Protein AF-A0A7S2Q944-F1 (afdb_monomer_lite)

Structure (mmCIF, N/CA/C/O backbone):
data_AF-A0A7S2Q944-F1
#
_entry.id   AF-A0A7S2Q944-F1
#
loop_
_atom_site.group_PDB
_atom_site.id
_atom_site.type_symbol
_atom_site.label_atom_id
_atom_site.label_alt_id
_atom_site.label_comp_id
_atom_site.label_asym_id
_atom_site.label_entity_id
_atom_site.label_seq_id
_atom_site.pdbx_PDB_ins_code
_atom_site.Cartn_x
_atom_site.Cartn_y
_atom_site.Cartn_z
_atom_site.occupancy
_atom_site.B_iso_or_equiv
_atom_site.auth_seq_id
_atom_site.auth_comp_id
_atom_site.auth_asym_id
_atom_site.auth_atom_id
_atom_site.pdbx_PDB_model_num
ATOM 1 N N . GLY A 1 1 ? -18.297 -31.791 55.801 1.00 47.44 1 GLY A N 1
ATOM 2 C CA . GLY A 1 1 ? -18.808 -32.419 54.566 1.00 47.44 1 GLY A CA 1
ATOM 3 C C . GLY A 1 1 ? -18.337 -31.566 53.413 1.00 47.44 1 GLY A C 1
ATOM 4 O O . GLY A 1 1 ? -18.405 -30.359 53.545 1.00 47.44 1 GLY A O 1
ATOM 5 N N . GLY A 1 2 ? -17.713 -32.076 52.358 1.00 53.69 2 GLY A N 1
ATOM 6 C CA . GLY A 1 2 ? -17.943 -33.364 51.706 1.00 53.69 2 GLY A CA 1
ATOM 7 C C . GLY A 1 2 ? -18.823 -33.113 50.479 1.00 53.69 2 GLY A C 1
ATOM 8 O O . GLY A 1 2 ? -19.993 -32.802 50.651 1.00 53.69 2 GLY A O 1
ATOM 9 N N . GLY A 1 3 ? -18.238 -33.205 49.284 1.00 43.84 3 GLY A N 1
ATOM 10 C CA . GLY A 1 3 ? -18.896 -33.012 47.983 1.00 43.84 3 GLY A CA 1
ATOM 11 C C . GLY A 1 3 ? -17.844 -32.647 46.929 1.00 43.84 3 GLY A C 1
ATOM 12 O O . GLY A 1 3 ? -17.519 -31.480 46.771 1.00 43.84 3 GLY A O 1
ATOM 13 N N . ALA A 1 4 ? -17.032 -33.611 46.479 1.00 51.66 4 ALA A N 1
ATOM 14 C CA . ALA A 1 4 ? -17.257 -34.350 45.224 1.00 51.66 4 ALA A CA 1
ATOM 15 C C . ALA A 1 4 ? -17.276 -33.373 44.029 1.00 51.66 4 ALA A C 1
ATOM 17 O O . ALA A 1 4 ? -18.269 -32.704 43.797 1.00 51.66 4 ALA A O 1
ATOM 18 N N . ARG A 1 5 ? -16.138 -33.058 43.394 1.00 60.78 5 ARG A N 1
ATOM 19 C CA . ARG A 1 5 ? -15.448 -33.879 42.375 1.00 60.78 5 ARG A CA 1
ATOM 20 C C . ARG A 1 5 ? -16.433 -34.478 41.371 1.00 60.78 5 ARG A C 1
ATOM 22 O O . ARG A 1 5 ? -16.774 -35.647 41.488 1.00 60.78 5 ARG A O 1
ATOM 29 N N . GLU A 1 6 ? -16.818 -33.691 40.375 1.00 57.88 6 GLU A N 1
ATOM 30 C CA . GLU A 1 6 ? -17.396 -34.216 39.140 1.00 57.88 6 GLU A CA 1
ATOM 31 C C . GLU A 1 6 ? -16.400 -33.940 38.012 1.00 57.88 6 GLU A C 1
ATOM 33 O O . GLU A 1 6 ? -16.283 -32.836 37.483 1.00 57.88 6 GLU A O 1
ATOM 38 N N . ALA A 1 7 ? -15.564 -34.946 37.766 1.00 55.59 7 ALA A N 1
ATOM 39 C CA . ALA A 1 7 ? -14.650 -34.999 36.642 1.00 55.59 7 ALA A CA 1
ATOM 40 C C . ALA A 1 7 ? -15.443 -35.515 35.442 1.00 55.59 7 ALA A C 1
ATOM 42 O O . ALA A 1 7 ? -15.808 -36.689 35.404 1.00 55.59 7 ALA A O 1
ATOM 43 N N . VAL A 1 8 ? -15.720 -34.641 34.476 1.00 63.41 8 VAL A N 1
ATOM 44 C CA . VAL A 1 8 ? -16.284 -35.055 33.191 1.00 63.41 8 VAL A CA 1
ATOM 45 C C . VAL A 1 8 ? -15.112 -35.322 32.255 1.00 63.41 8 VAL A C 1
ATOM 47 O O . VAL A 1 8 ? -14.516 -34.405 31.693 1.00 63.41 8 VAL A O 1
ATOM 50 N N . ALA A 1 9 ? -14.746 -36.597 32.159 1.00 55.69 9 ALA A N 1
ATOM 51 C CA . ALA A 1 9 ? -13.906 -37.110 31.094 1.00 55.69 9 ALA A CA 1
ATOM 52 C C . ALA A 1 9 ? -14.649 -36.927 29.762 1.00 55.69 9 ALA A C 1
ATOM 54 O O . ALA A 1 9 ? -15.758 -37.435 29.595 1.00 55.69 9 ALA A O 1
ATOM 55 N N . ARG A 1 10 ? -14.050 -36.186 28.828 1.00 59.12 10 ARG A N 1
ATOM 56 C CA . ARG A 1 10 ? -14.411 -36.247 27.410 1.00 59.12 10 ARG A CA 1
ATOM 57 C C . ARG A 1 10 ? -13.293 -36.975 26.681 1.00 59.12 10 ARG A C 1
ATOM 59 O O . ARG A 1 10 ? -12.278 -36.389 26.320 1.00 59.12 10 ARG A O 1
ATOM 66 N N . ASP A 1 11 ? -13.516 -38.276 26.596 1.00 58.72 11 ASP A N 1
ATOM 67 C CA . ASP A 1 11 ? -12.972 -39.195 25.608 1.00 58.72 11 ASP A CA 1
ATOM 68 C C . ASP A 1 11 ? -13.475 -38.805 24.209 1.00 58.72 11 ASP A C 1
ATOM 70 O O . ASP A 1 11 ? -14.624 -38.374 24.069 1.00 58.72 11 ASP A O 1
ATOM 74 N N . GLY A 1 12 ? -12.632 -39.013 23.200 1.00 56.12 12 GLY A N 1
ATOM 75 C CA . GLY A 1 12 ? -13.006 -38.980 21.787 1.00 56.12 12 GLY A CA 1
ATOM 76 C C . GLY A 1 12 ? -12.801 -37.629 21.108 1.00 56.12 12 GLY A C 1
ATOM 77 O O . GLY A 1 12 ? -13.608 -36.719 21.261 1.00 56.12 12 GLY A O 1
ATOM 78 N N . GLU A 1 13 ? -11.723 -37.501 20.335 1.00 54.78 13 GLU A N 1
ATOM 79 C CA . GLU A 1 13 ? -11.813 -37.694 18.880 1.00 54.78 13 GLU A CA 1
ATOM 80 C C . GLU A 1 13 ? -10.387 -37.668 18.306 1.00 54.78 13 GLU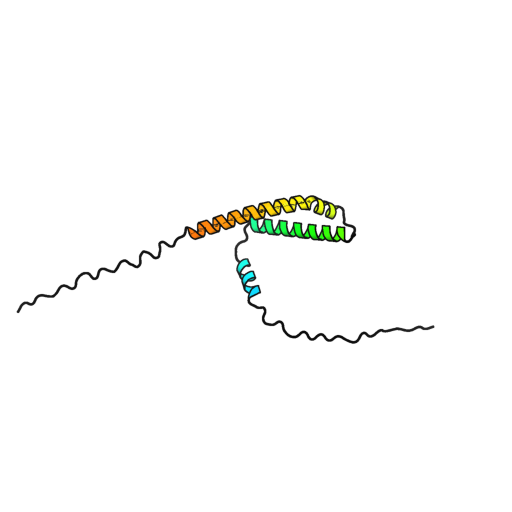 A C 1
ATOM 82 O O . GLU A 1 13 ? -9.769 -36.618 18.123 1.00 54.78 13 GLU A O 1
ATOM 87 N N . GLU A 1 14 ? -9.833 -38.862 18.100 1.00 54.31 14 GLU A N 1
ATOM 88 C CA . GLU A 1 14 ? -8.664 -39.086 17.256 1.00 54.31 14 GLU A CA 1
ATOM 89 C C . GLU A 1 14 ? -9.071 -38.722 15.823 1.00 54.31 14 GLU A C 1
ATOM 91 O O . GLU A 1 14 ? -9.819 -39.454 15.181 1.00 54.31 14 GLU A O 1
ATOM 96 N N . ASN A 1 15 ? -8.636 -37.557 15.343 1.00 57.19 15 ASN A N 1
ATOM 97 C CA . ASN A 1 15 ? -8.744 -37.192 13.934 1.00 57.19 15 ASN A CA 1
ATOM 98 C C . ASN A 1 15 ? -7.363 -37.384 13.301 1.00 57.19 15 ASN A C 1
ATOM 100 O O . ASN A 1 15 ? -6.501 -36.503 13.338 1.00 57.19 15 ASN A O 1
ATOM 104 N N . GLU A 1 16 ? -7.150 -38.592 12.790 1.00 60.19 16 GLU A N 1
ATOM 105 C CA . GLU A 1 16 ? -6.085 -38.926 11.854 1.00 60.19 16 GLU A CA 1
ATOM 106 C C . GLU A 1 16 ? -6.452 -38.323 10.487 1.00 60.19 16 GLU A C 1
ATOM 108 O O . GLU A 1 16 ? -7.159 -38.942 9.698 1.00 60.19 16 GLU A O 1
ATOM 113 N N . ASP A 1 17 ? -6.007 -37.093 10.208 1.00 54.41 17 ASP A N 1
ATOM 114 C CA . ASP A 1 17 ? -6.010 -36.551 8.841 1.00 54.41 17 ASP A CA 1
ATOM 115 C C . ASP A 1 17 ? -4.630 -36.784 8.219 1.00 54.41 17 ASP A C 1
ATOM 117 O O . ASP A 1 17 ? -3.687 -35.994 8.343 1.00 54.41 17 ASP A O 1
ATOM 121 N N . GLU A 1 18 ? -4.511 -37.958 7.605 1.00 58.56 18 GLU A N 1
ATOM 122 C CA . GLU A 1 18 ? -3.466 -38.296 6.654 1.00 58.56 18 GLU A CA 1
ATOM 123 C C . GLU A 1 18 ? -3.558 -37.390 5.413 1.00 58.56 18 GLU A C 1
ATOM 125 O O . GLU A 1 18 ? -4.614 -37.236 4.807 1.00 58.56 18 GLU A O 1
ATOM 130 N N . GLY A 1 19 ? -2.407 -36.893 4.948 1.00 56.16 19 GLY A N 1
ATOM 131 C CA . GLY A 1 19 ? -2.221 -36.620 3.519 1.00 56.16 19 GLY A CA 1
ATOM 132 C C . GLY A 1 19 ? -2.128 -35.157 3.092 1.00 56.16 19 GLY A C 1
ATOM 133 O O . GLY A 1 19 ? -2.950 -34.684 2.321 1.00 56.16 19 GLY A O 1
ATOM 134 N N . HIS A 1 20 ? -1.044 -34.465 3.457 1.00 48.56 20 HIS A N 1
ATOM 135 C CA . HIS A 1 20 ? -0.625 -33.240 2.759 1.00 48.56 20 HIS A CA 1
ATOM 136 C C . HIS A 1 20 ? 0.901 -33.189 2.576 1.00 48.56 20 HIS A C 1
ATOM 138 O O . HIS A 1 20 ? 1.588 -32.337 3.136 1.00 48.56 20 HIS A O 1
ATOM 144 N N . GLN A 1 21 ? 1.457 -34.104 1.777 1.00 51.78 21 GLN A N 1
ATOM 145 C CA . GLN A 1 21 ? 2.860 -34.044 1.337 1.00 51.78 21 GLN A CA 1
ATOM 146 C C . GLN A 1 21 ? 2.982 -34.003 -0.193 1.00 51.78 21 GLN A C 1
ATOM 148 O O . GLN A 1 21 ? 3.786 -34.726 -0.750 1.00 51.78 21 GLN A O 1
ATOM 153 N N . ASP A 1 22 ? 2.210 -33.153 -0.881 1.00 49.44 22 ASP A N 1
ATOM 154 C CA . ASP A 1 22 ? 2.396 -32.916 -2.330 1.00 49.44 22 ASP A CA 1
ATOM 155 C C . ASP A 1 22 ? 1.992 -31.493 -2.788 1.00 49.44 22 ASP A C 1
ATOM 157 O O . ASP A 1 22 ? 1.540 -31.263 -3.907 1.00 49.44 22 ASP A O 1
ATOM 161 N N . ALA A 1 23 ? 2.183 -30.474 -1.939 1.00 51.22 23 ALA A N 1
ATOM 162 C CA . ALA A 1 23 ? 1.883 -29.068 -2.267 1.00 51.22 23 ALA A CA 1
ATOM 163 C C . ALA A 1 23 ? 3.144 -28.206 -2.514 1.00 51.22 23 ALA A C 1
ATOM 165 O O . ALA A 1 23 ? 3.221 -27.059 -2.072 1.00 51.22 23 ALA A O 1
ATOM 166 N N . ALA A 1 24 ? 4.166 -28.741 -3.193 1.00 55.69 24 ALA A N 1
ATOM 167 C CA . ALA A 1 24 ? 5.494 -28.113 -3.271 1.00 55.69 24 ALA A CA 1
ATOM 168 C C . ALA A 1 24 ? 5.940 -27.432 -4.595 1.00 55.69 24 ALA A C 1
ATOM 170 O O . ALA A 1 24 ? 7.145 -27.234 -4.741 1.00 55.69 24 ALA A O 1
ATOM 171 N N . PRO A 1 25 ? 5.079 -26.965 -5.531 1.00 55.25 25 PRO A N 1
ATOM 172 C CA . PRO A 1 25 ? 5.550 -26.014 -6.551 1.00 55.25 25 PRO A CA 1
ATOM 173 C C . PRO A 1 25 ? 5.144 -24.549 -6.297 1.00 55.25 25 PRO A C 1
ATOM 175 O O . PRO A 1 25 ? 5.808 -23.642 -6.798 1.00 55.25 25 PRO A O 1
ATOM 178 N N . ALA A 1 26 ? 4.114 -24.265 -5.487 1.00 53.38 26 ALA A N 1
ATOM 179 C CA . ALA A 1 26 ? 3.635 -22.887 -5.304 1.00 53.38 26 ALA A CA 1
ATOM 180 C C . ALA A 1 26 ? 4.591 -22.018 -4.460 1.00 53.38 26 ALA A C 1
ATOM 182 O O . ALA A 1 26 ? 4.816 -20.850 -4.775 1.00 53.38 26 ALA A O 1
ATOM 183 N N . ALA A 1 27 ? 5.215 -22.581 -3.420 1.00 53.97 27 ALA A N 1
ATOM 184 C CA . ALA A 1 27 ? 6.106 -21.832 -2.528 1.00 53.97 27 ALA A CA 1
ATOM 185 C C . ALA A 1 27 ? 7.404 -21.352 -3.217 1.00 53.97 27 ALA A C 1
ATOM 187 O O . ALA A 1 27 ? 7.945 -20.300 -2.862 1.00 53.97 27 ALA A O 1
ATOM 188 N N . ALA A 1 28 ? 7.883 -22.074 -4.238 1.00 54.41 28 ALA A N 1
ATOM 189 C CA . ALA A 1 28 ? 9.114 -21.744 -4.959 1.00 54.41 28 ALA A CA 1
ATOM 190 C C . ALA A 1 28 ? 8.981 -20.470 -5.819 1.00 54.41 28 ALA A C 1
ATOM 192 O O . ALA A 1 28 ? 9.912 -19.661 -5.878 1.00 54.41 28 ALA A O 1
ATOM 193 N N . LEU A 1 29 ? 7.805 -20.229 -6.411 1.00 52.16 29 LEU A N 1
ATOM 194 C CA . LEU A 1 29 ? 7.517 -19.016 -7.191 1.00 52.16 29 LEU A CA 1
ATOM 195 C C . LEU A 1 29 ? 7.506 -17.748 -6.319 1.00 52.16 29 LEU A C 1
ATOM 197 O O . LEU A 1 29 ? 8.006 -16.701 -6.737 1.00 52.16 29 LEU A O 1
ATOM 201 N N . PHE A 1 30 ? 7.028 -17.841 -5.074 1.00 52.25 30 PHE A N 1
ATOM 202 C CA . PHE A 1 30 ? 7.087 -16.721 -4.126 1.00 52.25 30 PHE A CA 1
ATOM 203 C C . PHE A 1 30 ? 8.498 -16.479 -3.574 1.00 52.25 30 PHE A C 1
ATOM 205 O O . PHE A 1 30 ? 8.852 -15.333 -3.291 1.00 52.25 30 PHE A O 1
ATOM 212 N N . ALA A 1 31 ? 9.322 -17.523 -3.439 1.00 53.81 31 ALA A N 1
ATOM 213 C CA . ALA A 1 31 ? 10.708 -17.388 -2.992 1.00 53.81 31 ALA A CA 1
ATOM 214 C C . ALA A 1 31 ? 11.599 -16.704 -4.046 1.00 53.81 31 ALA A C 1
ATOM 216 O O 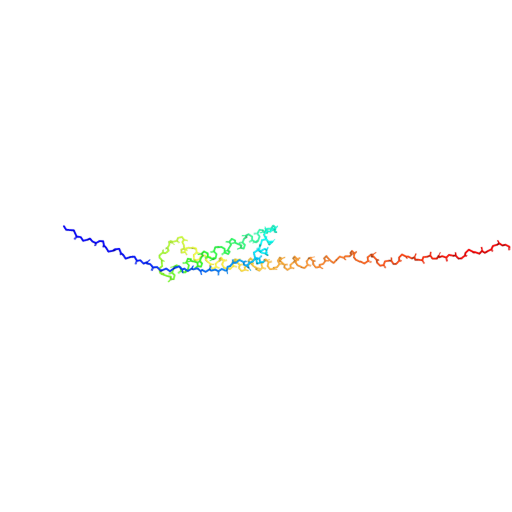. ALA A 1 31 ? 12.433 -15.866 -3.693 1.00 53.81 31 ALA A O 1
ATOM 217 N N . ALA A 1 32 ? 11.386 -16.985 -5.337 1.00 53.19 32 ALA A N 1
ATOM 218 C CA . ALA A 1 32 ? 12.152 -16.377 -6.427 1.00 53.19 32 ALA A CA 1
ATOM 219 C C . ALA A 1 32 ? 11.904 -14.861 -6.571 1.00 53.19 32 ALA A C 1
ATOM 221 O O . ALA A 1 32 ? 12.824 -14.110 -6.898 1.00 53.19 32 ALA A O 1
ATOM 222 N N . LYS A 1 33 ? 10.697 -14.376 -6.243 1.00 55.12 33 LYS A N 1
ATOM 223 C CA . LYS A 1 33 ? 10.350 -12.945 -6.333 1.00 55.12 33 LYS A CA 1
ATOM 224 C C . LYS A 1 33 ? 10.966 -12.081 -5.219 1.00 55.12 33 LYS A C 1
ATOM 226 O O . LYS A 1 33 ? 10.986 -10.861 -5.334 1.00 55.12 33 LYS A O 1
ATOM 231 N N . ARG A 1 34 ? 11.534 -12.688 -4.164 1.00 56.56 34 ARG A N 1
ATOM 232 C CA . ARG A 1 34 ? 12.159 -11.972 -3.029 1.00 56.56 34 ARG A CA 1
ATOM 233 C C . ARG A 1 34 ? 13.598 -11.500 -3.270 1.00 56.56 34 ARG A C 1
ATOM 235 O O . ARG A 1 34 ? 14.168 -10.874 -2.384 1.00 56.56 34 ARG A O 1
ATOM 242 N N . ARG A 1 35 ? 14.205 -11.812 -4.420 1.00 59.78 35 ARG A N 1
ATOM 243 C CA . ARG A 1 35 ? 15.608 -11.452 -4.714 1.00 59.78 35 ARG A CA 1
ATOM 244 C C . ARG A 1 35 ? 15.785 -10.148 -5.486 1.00 59.78 35 ARG A C 1
ATOM 246 O O . ARG A 1 35 ? 16.920 -9.721 -5.668 1.00 59.78 35 ARG A O 1
ATOM 253 N N . GLN A 1 36 ? 14.700 -9.517 -5.926 1.00 67.38 36 GLN A N 1
ATOM 254 C CA . GLN A 1 36 ? 14.794 -8.208 -6.560 1.00 67.38 36 GLN A CA 1
ATOM 255 C C . GLN A 1 36 ? 14.932 -7.126 -5.478 1.00 67.38 36 GLN A C 1
ATOM 257 O O . GLN A 1 36 ? 14.219 -7.190 -4.469 1.00 67.38 36 GLN A O 1
ATOM 262 N N . PRO A 1 37 ? 15.840 -6.149 -5.643 1.00 70.06 37 PRO A N 1
ATOM 263 C CA . PRO A 1 37 ? 15.924 -5.013 -4.738 1.00 70.06 37 PRO A CA 1
ATOM 264 C C . PRO A 1 37 ? 14.590 -4.262 -4.781 1.00 70.06 37 PRO A C 1
ATOM 266 O O . PRO A 1 37 ? 14.247 -3.654 -5.791 1.00 70.06 37 PRO A O 1
ATOM 269 N N . GLN A 1 38 ? 13.815 -4.347 -3.695 1.00 79.75 38 GLN A N 1
ATOM 270 C CA . GLN A 1 38 ? 12.567 -3.595 -3.572 1.00 79.75 38 GLN A CA 1
ATOM 271 C C . GLN A 1 38 ? 12.870 -2.108 -3.690 1.00 79.75 38 GLN A C 1
ATOM 273 O O . GLN A 1 38 ? 13.713 -1.593 -2.945 1.00 79.75 38 GLN A O 1
ATOM 278 N N . THR A 1 39 ? 12.168 -1.445 -4.606 1.00 86.44 39 THR A N 1
ATOM 279 C CA . THR A 1 39 ? 12.236 0.005 -4.755 1.00 86.44 39 THR A CA 1
ATOM 280 C C . THR A 1 39 ? 11.669 0.674 -3.504 1.00 86.44 39 THR A C 1
ATOM 282 O O . THR A 1 39 ? 10.917 0.068 -2.732 1.00 86.44 39 THR A O 1
ATOM 285 N N . ASP A 1 40 ? 12.019 1.938 -3.275 1.00 90.69 40 ASP A N 1
ATOM 286 C CA . ASP A 1 40 ? 11.453 2.682 -2.147 1.00 90.69 40 ASP A CA 1
ATOM 287 C C . ASP A 1 40 ? 9.927 2.827 -2.262 1.00 90.69 40 ASP A C 1
ATOM 289 O O . ASP A 1 40 ? 9.233 2.784 -1.243 1.00 90.69 40 ASP A O 1
ATOM 293 N N . LEU A 1 41 ? 9.405 2.869 -3.495 1.00 90.81 41 LEU A N 1
ATOM 294 C CA . LEU A 1 41 ? 7.973 2.854 -3.780 1.00 90.81 41 LEU A CA 1
ATOM 295 C C . LEU A 1 41 ? 7.315 1.551 -3.301 1.00 90.81 41 LEU A C 1
ATOM 297 O O . LEU A 1 41 ? 6.320 1.602 -2.579 1.00 90.81 41 LEU A O 1
ATOM 301 N N . ASP A 1 42 ? 7.908 0.389 -3.603 1.00 90.19 42 ASP A N 1
ATOM 302 C CA . ASP A 1 42 ? 7.384 -0.918 -3.168 1.00 90.19 42 ASP A CA 1
ATOM 303 C C . ASP A 1 42 ? 7.300 -1.010 -1.638 1.00 90.19 42 ASP A C 1
ATOM 305 O O . ASP A 1 42 ? 6.332 -1.520 -1.063 1.00 90.19 42 ASP A O 1
ATOM 309 N N . ARG A 1 43 ? 8.323 -0.490 -0.948 1.00 93.31 43 ARG A N 1
ATOM 310 C CA . ARG A 1 43 ? 8.359 -0.450 0.520 1.00 93.31 43 ARG A CA 1
ATOM 311 C C . ARG A 1 43 ? 7.277 0.464 1.076 1.00 93.31 43 ARG A C 1
ATOM 313 O O . ARG A 1 43 ? 6.721 0.174 2.140 1.00 93.31 43 ARG A O 1
ATOM 320 N N . GLU A 1 44 ? 6.998 1.573 0.398 1.00 94.69 44 GLU A N 1
ATOM 321 C CA . GLU A 1 44 ? 5.947 2.496 0.799 1.00 94.69 44 GLU A CA 1
ATOM 322 C C . GLU A 1 44 ? 4.553 1.898 0.595 1.00 94.69 44 GLU A C 1
ATOM 324 O O . GLU A 1 44 ? 3.766 1.939 1.544 1.00 94.69 44 GLU A O 1
ATOM 329 N N . VAL A 1 45 ? 4.292 1.244 -0.543 1.00 94.38 45 VAL A N 1
ATOM 330 C CA . VAL A 1 45 ? 3.058 0.471 -0.789 1.00 94.38 45 VAL A CA 1
ATOM 331 C C . VAL A 1 45 ? 2.835 -0.525 0.347 1.00 94.38 45 VAL A C 1
ATOM 333 O O . VAL A 1 45 ? 1.836 -0.437 1.059 1.00 94.38 45 VAL A O 1
ATOM 336 N N . LEU A 1 46 ? 3.820 -1.385 0.629 1.00 93.56 46 LEU A N 1
ATOM 337 C CA . LEU A 1 46 ? 3.746 -2.383 1.706 1.00 93.56 46 LEU A CA 1
ATOM 338 C C . LEU A 1 46 ? 3.467 -1.763 3.082 1.00 93.56 46 LEU A C 1
ATOM 340 O O . LEU A 1 46 ? 2.770 -2.349 3.917 1.00 93.56 46 LEU A O 1
ATOM 344 N N . ARG A 1 47 ? 4.036 -0.586 3.361 1.00 95.88 47 ARG A N 1
ATOM 345 C CA . ARG A 1 47 ? 3.823 0.122 4.627 1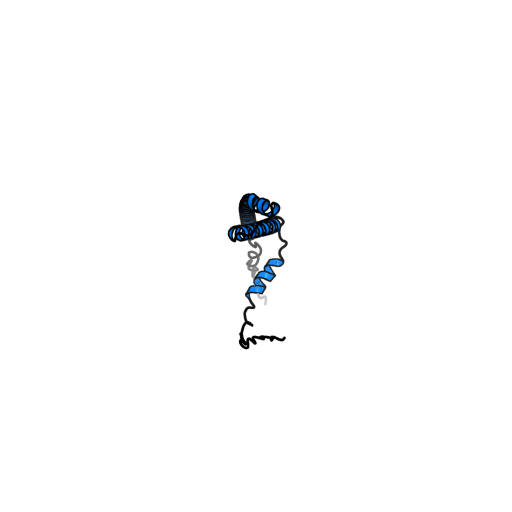.00 95.88 47 ARG A CA 1
ATOM 346 C C . ARG A 1 47 ? 2.400 0.664 4.724 1.00 95.88 47 ARG A C 1
ATOM 348 O O . ARG A 1 47 ? 1.801 0.561 5.795 1.00 95.88 47 ARG A O 1
ATOM 355 N N . VAL A 1 48 ? 1.876 1.252 3.651 1.00 95.81 48 VAL A N 1
ATOM 356 C C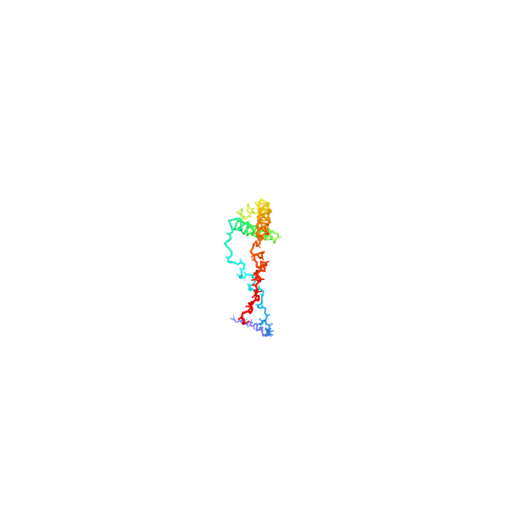A . VAL A 1 48 ? 0.514 1.801 3.615 1.00 95.81 48 VAL A CA 1
ATOM 357 C C . VAL A 1 48 ? -0.520 0.674 3.653 1.00 95.81 48 VAL A C 1
ATOM 359 O O . VAL A 1 48 ? -1.433 0.743 4.469 1.00 95.81 48 VAL A O 1
ATOM 362 N N . GLU A 1 49 ? -0.326 -0.416 2.907 1.00 95.88 49 GLU A N 1
ATOM 363 C CA . GLU A 1 49 ? -1.197 -1.601 2.946 1.00 95.88 49 GLU A CA 1
ATOM 364 C C . GLU A 1 49 ? -1.324 -2.190 4.352 1.00 95.88 49 GLU A C 1
ATOM 366 O O . GLU A 1 49 ? -2.424 -2.507 4.808 1.00 95.88 49 GLU A O 1
ATOM 371 N N . LYS A 1 50 ? -0.205 -2.305 5.081 1.00 97.12 50 LYS A N 1
ATOM 372 C CA . LYS A 1 50 ? -0.227 -2.775 6.474 1.00 97.12 50 LYS A CA 1
ATOM 373 C C . LYS A 1 50 ? -1.089 -1.881 7.361 1.00 97.12 50 LYS A C 1
ATOM 375 O O . LYS A 1 50 ? -1.841 -2.401 8.182 1.00 97.12 50 LYS A O 1
ATOM 380 N N . LYS A 1 51 ? -1.003 -0.560 7.184 1.00 95.94 51 LYS A N 1
ATOM 381 C CA . LYS A 1 51 ? -1.818 0.397 7.941 1.00 95.94 51 LYS A CA 1
ATOM 382 C C . LYS A 1 51 ? -3.298 0.304 7.571 1.00 95.94 51 LYS A C 1
ATOM 384 O O . LYS A 1 51 ? -4.127 0.342 8.471 1.00 95.94 51 LYS A O 1
ATOM 389 N N . VAL A 1 52 ? -3.629 0.136 6.289 1.00 96.69 52 VAL A N 1
ATOM 390 C CA . VAL A 1 52 ? -5.018 -0.058 5.837 1.00 96.69 52 VAL A CA 1
ATOM 391 C C . VAL A 1 52 ? -5.619 -1.308 6.480 1.00 96.69 52 VAL A C 1
ATOM 393 O O . VAL A 1 52 ? -6.669 -1.218 7.107 1.00 96.69 52 VAL A O 1
ATOM 396 N N . ARG A 1 53 ? -4.906 -2.442 6.457 1.00 96.25 53 ARG A N 1
ATOM 397 C CA . ARG A 1 53 ? -5.363 -3.680 7.115 1.00 96.25 53 ARG A CA 1
ATOM 398 C C . ARG A 1 53 ? -5.522 -3.529 8.627 1.00 96.25 53 ARG A C 1
ATOM 400 O O . ARG A 1 53 ? -6.413 -4.129 9.219 1.00 96.25 53 ARG A O 1
ATOM 407 N N . GLU A 1 54 ? -4.643 -2.770 9.279 1.00 96.75 54 GLU A N 1
ATOM 408 C CA . GLU A 1 54 ? -4.788 -2.460 10.705 1.00 96.75 54 GLU A CA 1
ATOM 409 C C . GLU A 1 54 ? -6.071 -1.660 10.963 1.00 96.75 54 GLU A C 1
ATOM 411 O O . GLU A 1 54 ? -6.829 -1.999 11.869 1.00 96.75 54 GLU A O 1
ATOM 416 N N . VAL A 1 55 ? -6.352 -0.648 10.137 1.00 97.06 55 VAL A N 1
ATOM 417 C CA . VAL A 1 55 ? -7.586 0.142 10.226 1.00 97.06 55 VAL A CA 1
ATOM 418 C C . VAL A 1 55 ? -8.824 -0.718 9.978 1.00 97.06 55 VAL A C 1
ATOM 420 O O . VAL A 1 55 ? -9.783 -0.596 10.731 1.00 97.06 55 VAL A O 1
ATOM 423 N N . GLU A 1 56 ? -8.814 -1.611 8.989 1.00 97.12 56 GLU A N 1
ATOM 424 C CA . GLU A 1 56 ? -9.925 -2.540 8.733 1.00 97.12 56 GLU A CA 1
ATOM 425 C C . GLU A 1 56 ? -10.205 -3.438 9.940 1.00 97.12 56 GLU A C 1
ATOM 427 O O . GLU A 1 56 ? -11.356 -3.587 10.347 1.00 97.12 56 GLU A O 1
ATOM 432 N N . LYS A 1 57 ? -9.158 -3.965 10.585 1.00 97.44 57 LYS A N 1
ATOM 433 C CA . LYS A 1 57 ? -9.304 -4.744 11.824 1.00 97.44 57 LYS A CA 1
ATOM 434 C C . LYS A 1 57 ? -9.893 -3.916 12.963 1.00 97.44 57 LYS A C 1
ATOM 436 O O . LYS A 1 57 ? -10.716 -4.424 13.717 1.00 97.44 57 LYS A O 1
ATOM 441 N N . LEU A 1 58 ? -9.484 -2.653 13.104 1.00 97.44 58 LEU A N 1
ATOM 442 C CA . LEU A 1 58 ? -10.061 -1.753 14.106 1.00 97.44 58 LEU A CA 1
ATOM 443 C C . LEU A 1 58 ? -11.534 -1.440 13.795 1.00 97.44 58 LEU A C 1
ATOM 445 O O . LEU A 1 58 ? -12.353 -1.483 14.706 1.00 97.44 58 LEU A O 1
ATOM 449 N N . LYS A 1 59 ? -11.889 -1.202 12.524 1.00 96.44 59 LYS A N 1
ATOM 450 C CA . LYS A 1 59 ? -13.284 -1.017 12.086 1.00 96.44 59 LYS A CA 1
ATOM 451 C C . LYS A 1 59 ? -14.136 -2.253 12.393 1.00 96.44 59 LYS A C 1
ATOM 453 O O . LYS A 1 59 ? -15.251 -2.099 12.877 1.00 96.44 59 LYS A O 1
ATOM 458 N N . GLN A 1 60 ? -13.601 -3.457 12.176 1.00 97.81 60 GLN A N 1
ATOM 459 C CA . GLN A 1 60 ? -14.299 -4.698 12.518 1.00 97.81 60 GLN A CA 1
ATOM 460 C C . GLN A 1 60 ? -14.552 -4.803 14.026 1.00 97.81 60 GLN A C 1
ATOM 462 O O . GLN A 1 60 ? -15.692 -4.975 14.432 1.00 97.81 60 GLN A O 1
ATOM 467 N N . ARG A 1 61 ? -13.529 -4.586 14.863 1.00 97.38 61 ARG A N 1
ATOM 468 C CA . ARG A 1 61 ? -13.682 -4.598 16.332 1.00 97.38 61 ARG A CA 1
ATOM 469 C C . ARG A 1 61 ? -14.704 -3.570 16.823 1.00 97.38 61 ARG A C 1
ATOM 471 O O . ARG A 1 61 ? -15.493 -3.859 17.715 1.00 97.38 61 ARG A O 1
ATOM 478 N N . GLN A 1 62 ? -14.721 -2.383 16.213 1.00 96.56 62 GLN A N 1
ATOM 479 C CA . GLN A 1 62 ? -15.732 -1.363 16.497 1.00 96.56 62 GLN A CA 1
ATOM 480 C C . GLN A 1 62 ? -17.146 -1.851 16.147 1.00 96.56 62 GLN A C 1
ATOM 482 O O . GLN A 1 62 ? -18.078 -1.616 16.913 1.00 96.56 62 GLN A O 1
ATOM 487 N N . ALA A 1 63 ? -17.307 -2.524 15.003 1.00 97.06 63 ALA A N 1
ATOM 488 C CA . ALA A 1 63 ? -18.580 -3.099 14.572 1.00 97.06 63 ALA A CA 1
ATOM 489 C C . ALA A 1 63 ? -19.036 -4.258 15.475 1.00 97.06 63 ALA A C 1
ATOM 491 O O . ALA A 1 63 ? -20.231 -4.397 15.724 1.00 97.06 63 ALA A O 1
ATOM 492 N N . ASP A 1 64 ? -18.092 -5.022 16.028 1.00 97.88 64 ASP A N 1
ATOM 493 C CA . ASP A 1 64 ? -18.346 -6.091 17.001 1.00 97.88 64 ASP A CA 1
ATOM 494 C C . ASP A 1 64 ? -18.736 -5.547 18.396 1.00 97.88 64 ASP A C 1
ATOM 496 O O . ASP A 1 64 ? -19.031 -6.314 19.312 1.00 97.88 64 ASP A O 1
ATOM 500 N N . GLY A 1 65 ? -18.760 -4.219 18.569 1.00 97.44 65 GLY A N 1
ATOM 501 C CA . GLY A 1 65 ? -19.131 -3.550 19.816 1.00 97.44 65 GLY A CA 1
ATOM 502 C C . GLY A 1 65 ? -17.992 -3.440 20.830 1.00 97.44 65 GLY A C 1
ATOM 503 O O . GLY A 1 65 ? -18.236 -3.119 21.995 1.00 97.44 65 GLY A O 1
ATOM 504 N N . GLU A 1 66 ? -16.749 -3.693 20.420 1.00 97.25 66 GLU A N 1
ATOM 505 C CA . GLU A 1 66 ? -15.592 -3.550 21.295 1.00 97.25 66 GLU A CA 1
ATOM 506 C C . GLU A 1 66 ? -15.237 -2.071 21.513 1.00 97.25 66 GLU A C 1
ATOM 508 O O . GLU A 1 66 ? -15.229 -1.256 20.586 1.00 97.25 66 GLU A O 1
ATOM 513 N N . SER A 1 67 ? -14.909 -1.711 22.757 1.00 96.94 67 SER A N 1
ATOM 514 C CA . SER A 1 67 ? -14.490 -0.350 23.087 1.00 96.94 67 SER A CA 1
ATOM 515 C C . SER A 1 67 ? -13.064 -0.102 22.599 1.00 96.94 67 SER A C 1
ATOM 517 O O . SER A 1 67 ? -12.115 -0.722 23.078 1.00 96.94 67 SER A O 1
ATOM 519 N N . LEU A 1 68 ? -12.908 0.842 21.673 1.00 97.31 68 LEU A N 1
ATOM 520 C CA . LEU A 1 68 ? -11.606 1.261 21.162 1.00 97.31 68 LEU A CA 1
ATOM 521 C C . LEU A 1 68 ? -11.060 2.463 21.933 1.00 97.31 68 LEU A C 1
ATOM 523 O O . LEU A 1 68 ? -11.799 3.333 22.390 1.00 97.31 68 LEU A O 1
ATOM 527 N N . GLU A 1 69 ? -9.738 2.532 22.034 1.00 97.69 69 GLU A N 1
ATOM 528 C CA . GLU A 1 69 ? -9.044 3.688 22.595 1.00 97.69 69 GLU A CA 1
ATOM 529 C C . GLU A 1 69 ? -9.071 4.889 21.627 1.00 97.69 69 GLU A C 1
ATOM 531 O O . GLU A 1 69 ? -9.136 4.740 20.403 1.00 97.69 69 GLU A O 1
ATOM 536 N N . ASN A 1 70 ? -8.929 6.111 22.154 1.00 97.25 70 ASN A N 1
ATOM 537 C CA . ASN A 1 70 ? -8.929 7.338 21.339 1.00 97.25 70 ASN A CA 1
ATOM 538 C C . ASN A 1 70 ? -7.848 7.344 20.239 1.00 97.25 70 ASN A C 1
ATOM 540 O O . ASN A 1 70 ? -8.066 7.870 19.148 1.00 97.25 70 ASN A O 1
ATOM 544 N N . ASN A 1 71 ? -6.685 6.740 20.500 1.00 96.19 71 ASN A N 1
ATOM 545 C CA . ASN A 1 71 ? -5.605 6.591 19.516 1.00 96.19 71 ASN A CA 1
ATOM 546 C C . ASN A 1 71 ? -6.014 5.694 18.324 1.00 96.19 71 ASN A C 1
ATOM 548 O O . ASN A 1 71 ? -5.576 5.937 17.201 1.00 96.19 71 ASN A O 1
ATOM 552 N N . GLN A 1 72 ? -6.856 4.683 18.544 1.00 97.06 72 GLN A N 1
ATOM 553 C CA . GLN A 1 72 ? -7.362 3.751 17.539 1.00 97.06 72 GLN A CA 1
ATOM 554 C C . GLN A 1 72 ? -8.483 4.401 16.730 1.00 97.06 72 GLN A C 1
ATOM 556 O O . GLN A 1 72 ? -8.468 4.318 15.504 1.00 97.06 72 GLN A O 1
ATOM 561 N N . LEU A 1 73 ? -9.383 5.138 17.386 1.00 95.81 73 LEU A N 1
ATOM 562 C CA . LEU A 1 73 ? -10.400 5.946 16.704 1.00 95.81 73 LEU A CA 1
ATOM 563 C C . LEU A 1 73 ? -9.757 6.991 15.779 1.00 95.81 73 LEU A C 1
ATOM 565 O O . LEU A 1 73 ? -10.163 7.139 14.627 1.00 95.81 73 LEU A O 1
ATOM 569 N N . ALA A 1 74 ? -8.682 7.646 16.229 1.00 96.06 74 ALA A N 1
ATOM 570 C CA . ALA A 1 74 ? -7.916 8.568 15.393 1.00 96.06 74 ALA A CA 1
ATOM 571 C C . ALA A 1 74 ? -7.251 7.878 14.183 1.00 96.06 74 ALA A C 1
ATOM 573 O O . ALA A 1 74 ? -7.105 8.500 13.130 1.00 96.06 74 ALA A O 1
ATOM 574 N N . LYS A 1 75 ? -6.856 6.599 14.298 1.00 95.12 75 LYS A N 1
ATOM 575 C CA . LYS A 1 75 ? -6.364 5.806 13.155 1.00 95.12 75 LYS A CA 1
ATOM 576 C C . LYS A 1 75 ? -7.483 5.491 12.166 1.00 95.12 75 LYS A C 1
ATOM 578 O O . LYS A 1 75 ? -7.253 5.610 10.968 1.00 95.12 75 LYS A O 1
ATOM 583 N N . ILE A 1 76 ? -8.673 5.130 12.654 1.00 95.62 76 ILE A N 1
ATOM 584 C CA . ILE A 1 76 ? -9.848 4.878 11.808 1.00 95.62 76 ILE A CA 1
ATOM 585 C C . ILE A 1 76 ? -10.213 6.134 11.012 1.00 95.62 76 ILE A C 1
ATOM 587 O O . ILE A 1 76 ? -10.414 6.035 9.805 1.00 95.62 76 ILE A O 1
ATOM 591 N N . ALA A 1 77 ? -10.217 7.306 11.657 1.00 95.38 77 ALA A N 1
ATOM 592 C CA . ALA A 1 77 ? -10.507 8.584 11.003 1.00 95.38 77 ALA A CA 1
ATOM 593 C C . ALA A 1 77 ? -9.520 8.916 9.867 1.00 95.38 77 ALA A C 1
ATOM 595 O O . ALA A 1 77 ? -9.912 9.453 8.840 1.00 95.38 77 ALA A O 1
ATOM 596 N N . LYS A 1 78 ? -8.244 8.543 10.021 1.00 94.62 78 LYS A N 1
ATOM 597 C CA . LYS A 1 78 ? -7.209 8.695 8.979 1.00 94.62 78 LYS A CA 1
ATOM 598 C C . LYS A 1 78 ? -7.210 7.565 7.943 1.00 94.62 78 LYS A C 1
ATOM 600 O O . LYS A 1 78 ? -6.376 7.556 7.040 1.00 94.62 78 LYS A O 1
ATOM 605 N N . GLY A 1 79 ? -8.103 6.586 8.079 1.00 92.19 79 GLY A N 1
ATOM 606 C CA . GLY A 1 79 ? -8.185 5.430 7.191 1.00 92.19 79 GLY A CA 1
ATOM 607 C C . GLY A 1 79 ? -8.446 5.811 5.737 1.00 92.19 79 GLY A C 1
ATOM 608 O O . GLY A 1 79 ? -7.838 5.232 4.840 1.00 92.19 79 GLY A O 1
ATOM 609 N N . ASP A 1 80 ? -9.289 6.818 5.510 1.00 90.50 80 ASP A N 1
ATOM 610 C CA . ASP A 1 80 ? -9.672 7.239 4.159 1.00 90.50 80 ASP A CA 1
ATOM 611 C C . ASP A 1 80 ? -8.497 7.913 3.428 1.00 90.50 80 ASP A C 1
ATOM 613 O O . ASP A 1 80 ? -8.246 7.633 2.255 1.00 90.50 80 ASP A O 1
ATOM 617 N N . GLU A 1 81 ? -7.691 8.703 4.148 1.00 94.69 81 GLU A N 1
ATOM 618 C CA . GLU A 1 81 ? -6.438 9.274 3.633 1.00 94.69 81 GLU A CA 1
ATOM 619 C C . GLU A 1 81 ? -5.434 8.176 3.244 1.00 94.69 81 GLU A C 1
ATOM 621 O O . GLU A 1 81 ? -4.766 8.265 2.211 1.00 94.69 81 GLU A O 1
ATOM 626 N N . LEU A 1 82 ? -5.332 7.114 4.054 1.00 94.69 82 LEU A N 1
ATOM 627 C CA . LEU A 1 82 ? -4.466 5.968 3.759 1.00 94.69 82 LEU A CA 1
ATOM 628 C C . LEU A 1 82 ? -4.938 5.199 2.519 1.00 94.69 82 LEU A C 1
ATOM 630 O O . LEU A 1 82 ? -4.097 4.768 1.733 1.00 94.69 82 LEU A O 1
ATOM 634 N N . GLY A 1 83 ? -6.252 5.051 2.332 1.00 93.06 83 GLY A N 1
ATOM 635 C CA . GLY A 1 83 ? -6.836 4.430 1.142 1.00 93.06 83 GLY A CA 1
ATOM 636 C C . GLY A 1 83 ? -6.546 5.227 -0.131 1.00 93.06 83 GLY A C 1
ATOM 637 O O . GLY A 1 83 ? -6.081 4.656 -1.118 1.00 93.06 83 GLY A O 1
ATOM 638 N N . ALA A 1 84 ? -6.727 6.551 -0.090 1.00 95.56 84 ALA A N 1
ATOM 639 C CA . ALA A 1 84 ? -6.396 7.435 -1.209 1.00 95.56 84 ALA A CA 1
ATOM 640 C C . ALA A 1 84 ? -4.902 7.367 -1.565 1.00 95.56 84 ALA A C 1
ATOM 642 O O . ALA A 1 84 ? -4.544 7.185 -2.730 1.00 95.56 84 ALA A O 1
ATOM 643 N N . LYS A 1 85 ? -4.027 7.419 -0.552 1.00 94.81 85 LYS A N 1
ATOM 644 C CA . LYS A 1 85 ? -2.579 7.289 -0.745 1.00 94.81 85 LYS A CA 1
ATOM 645 C C . LYS A 1 85 ? -2.192 5.931 -1.334 1.00 94.81 85 LYS A C 1
ATOM 647 O O . LYS A 1 85 ? -1.300 5.857 -2.172 1.00 94.81 85 LYS A O 1
ATOM 652 N N . LEU A 1 86 ? -2.847 4.852 -0.907 1.00 95.12 86 LEU A N 1
ATOM 653 C CA . LEU A 1 86 ? -2.591 3.520 -1.448 1.00 95.12 86 LEU A CA 1
ATOM 654 C C . LEU A 1 86 ? -2.941 3.447 -2.940 1.00 95.12 86 LEU A C 1
ATOM 656 O O . LEU A 1 86 ? -2.138 2.950 -3.725 1.00 95.12 86 LEU A O 1
ATOM 660 N N . ALA A 1 87 ? -4.101 3.979 -3.333 1.00 95.38 87 ALA A N 1
ATOM 661 C CA . ALA A 1 87 ? -4.521 4.021 -4.732 1.00 95.38 87 ALA A CA 1
ATOM 662 C C . ALA A 1 87 ? -3.540 4.820 -5.610 1.00 95.38 87 ALA A C 1
ATOM 664 O O . ALA A 1 87 ? -3.188 4.381 -6.705 1.00 95.38 87 ALA A O 1
ATOM 665 N N . GLU A 1 88 ? -3.046 5.955 -5.108 1.00 96.56 88 GLU A N 1
ATOM 666 C CA . GLU A 1 88 ? -2.028 6.752 -5.795 1.00 96.56 88 GLU A CA 1
ATOM 667 C C . GLU A 1 88 ? -0.724 5.965 -5.994 1.00 96.56 88 GLU A C 1
ATOM 669 O O . GLU A 1 88 ? -0.203 5.909 -7.109 1.00 96.56 88 GLU A O 1
ATOM 674 N N . LEU A 1 89 ? -0.220 5.307 -4.945 1.00 95.25 89 LEU A N 1
ATOM 675 C CA . LEU A 1 89 ? 1.014 4.521 -5.023 1.00 95.25 89 LEU A CA 1
ATOM 676 C C . LEU A 1 89 ? 0.892 3.349 -6.008 1.00 95.25 89 LEU A C 1
ATOM 678 O O . LEU A 1 89 ? 1.817 3.117 -6.781 1.00 95.25 89 LEU A O 1
ATOM 682 N N . HIS A 1 90 ? -0.252 2.655 -6.041 1.00 94.44 90 HIS A N 1
ATOM 683 C CA . HIS A 1 90 ? -0.526 1.601 -7.032 1.00 94.44 90 HIS A CA 1
ATOM 684 C C . HIS A 1 90 ? -0.552 2.147 -8.464 1.00 94.44 90 HIS A C 1
ATOM 686 O O . HIS A 1 90 ? -0.007 1.524 -9.379 1.00 94.44 90 HIS A O 1
ATOM 692 N N . SER A 1 91 ? -1.123 3.340 -8.672 1.00 95.44 91 SER A N 1
ATOM 693 C CA . SER A 1 91 ? -1.077 4.006 -9.979 1.00 95.44 91 SER A CA 1
ATOM 694 C C . SER A 1 91 ? 0.350 4.375 -10.389 1.00 95.44 91 SER A C 1
ATOM 696 O O . SER A 1 91 ? 0.676 4.279 -11.572 1.00 95.44 91 SER A O 1
ATOM 698 N N . GLN A 1 92 ? 1.195 4.815 -9.452 1.00 94.06 92 GLN A N 1
ATOM 699 C CA . GLN A 1 92 ? 2.599 5.123 -9.734 1.00 94.06 92 GLN A CA 1
ATOM 700 C C . GLN A 1 92 ? 3.398 3.853 -10.044 1.00 94.06 92 GLN A C 1
ATOM 702 O O . GLN A 1 92 ? 4.182 3.842 -10.991 1.00 94.06 92 GLN A O 1
ATOM 707 N N . GLN A 1 93 ? 3.165 2.779 -9.288 1.00 93.12 93 GLN A N 1
ATOM 708 C CA . GLN A 1 93 ? 3.826 1.491 -9.484 1.00 93.12 93 GLN A CA 1
ATOM 709 C C . GLN A 1 93 ? 3.489 0.902 -10.856 1.00 93.12 93 GLN A C 1
ATOM 711 O O . GLN A 1 93 ? 4.394 0.524 -11.591 1.00 93.12 93 GLN A O 1
ATOM 716 N N . SER A 1 94 ? 2.212 0.940 -11.249 1.00 93.12 94 SER A N 1
ATOM 717 C CA . SER A 1 94 ? 1.769 0.457 -12.564 1.00 93.12 94 SER A CA 1
ATOM 718 C C . SER A 1 94 ? 2.467 1.197 -13.712 1.00 93.12 94 SER A C 1
ATOM 720 O O . SER A 1 94 ? 2.932 0.564 -14.654 1.00 93.12 94 SER A O 1
ATOM 722 N N . ARG A 1 95 ? 2.632 2.525 -13.605 1.00 93.12 95 ARG A N 1
ATOM 723 C CA . ARG A 1 95 ? 3.376 3.319 -14.602 1.00 93.12 95 ARG A CA 1
ATOM 724 C C . ARG A 1 95 ? 4.859 2.949 -14.660 1.00 93.12 95 ARG A C 1
ATOM 726 O O . ARG A 1 95 ? 5.409 2.856 -15.752 1.00 93.12 95 ARG A O 1
ATOM 733 N N . GLN A 1 96 ? 5.505 2.730 -13.511 1.00 90.38 96 GLN A N 1
ATOM 734 C CA . GLN A 1 96 ? 6.910 2.301 -13.481 1.00 90.38 96 GLN A CA 1
ATOM 735 C C . GLN A 1 96 ? 7.095 0.900 -14.069 1.00 90.38 96 GLN A C 1
ATOM 737 O O . GLN A 1 96 ? 8.072 0.652 -14.774 1.00 90.38 96 GLN A O 1
ATOM 742 N N . ASP A 1 97 ? 6.170 -0.017 -13.793 1.00 89.12 97 ASP A N 1
ATOM 743 C CA . ASP A 1 97 ? 6.210 -1.371 -14.340 1.00 89.12 97 ASP A CA 1
ATOM 744 C C . ASP A 1 97 ? 5.987 -1.366 -15.859 1.00 89.12 97 ASP A C 1
ATOM 746 O O . ASP A 1 97 ? 6.682 -2.082 -16.585 1.00 89.12 97 ASP A O 1
ATOM 750 N N . GLU A 1 98 ? 5.081 -0.520 -16.359 1.00 91.00 98 GLU A N 1
ATOM 751 C CA . GLU A 1 98 ? 4.874 -0.300 -17.794 1.00 91.00 98 GLU A CA 1
ATOM 752 C C . GLU A 1 98 ? 6.122 0.271 -18.479 1.00 91.00 98 GLU A C 1
ATOM 754 O O . GLU A 1 98 ? 6.540 -0.259 -19.508 1.00 91.00 98 GLU A O 1
ATOM 759 N N . GLU A 1 99 ? 6.758 1.292 -17.898 1.00 89.81 99 GLU A N 1
ATOM 760 C CA . GLU A 1 99 ? 7.988 1.900 -18.426 1.00 89.81 99 GLU A CA 1
ATOM 761 C C . GLU A 1 99 ? 9.155 0.901 -18.452 1.00 89.81 99 GLU A C 1
ATOM 763 O O . GLU A 1 99 ? 9.869 0.783 -19.449 1.00 89.81 99 GLU A O 1
ATOM 768 N N . ARG A 1 100 ? 9.317 0.107 -17.387 1.00 86.75 100 ARG A N 1
ATOM 769 C CA . ARG A 1 100 ? 10.322 -0.968 -17.337 1.00 86.75 100 ARG A CA 1
ATOM 770 C C . ARG A 1 100 ? 10.073 -2.026 -18.403 1.00 86.75 100 ARG A C 1
ATOM 772 O O . ARG A 1 100 ? 11.015 -2.479 -19.048 1.00 86.75 100 ARG A O 1
ATOM 779 N N . ASN A 1 101 ? 8.816 -2.421 -18.587 1.00 89.06 101 ASN A N 1
ATOM 780 C CA . ASN A 1 101 ? 8.426 -3.393 -19.603 1.00 89.06 101 ASN A CA 1
ATOM 781 C C . ASN A 1 101 ? 8.603 -2.844 -21.026 1.00 89.06 101 ASN A C 1
ATOM 783 O O . ASN A 1 101 ? 8.936 -3.608 -21.928 1.00 89.06 101 ASN A O 1
ATOM 787 N N . TRP A 1 102 ? 8.393 -1.540 -21.236 1.00 89.19 102 TRP A N 1
ATOM 788 C CA . TRP A 1 102 ? 8.674 -0.880 -22.510 1.00 89.19 102 TRP A CA 1
ATOM 789 C C . TRP A 1 102 ? 10.174 -0.897 -22.821 1.00 89.19 102 TRP A C 1
ATOM 791 O O . TRP A 1 102 ? 10.572 -1.427 -23.857 1.00 89.19 102 TRP A O 1
ATOM 801 N N . ASN A 1 103 ? 11.011 -0.434 -21.887 1.00 84.06 103 ASN A N 1
ATOM 802 C CA . ASN A 1 103 ? 12.466 -0.402 -22.068 1.00 84.06 103 ASN A CA 1
ATOM 803 C C . ASN A 1 103 ? 13.057 -1.799 -22.315 1.00 84.06 103 ASN A C 1
ATOM 805 O O . ASN A 1 103 ? 13.933 -1.956 -23.160 1.00 84.06 103 ASN A O 1
ATOM 809 N N . ALA A 1 104 ? 12.541 -2.831 -21.640 1.00 85.31 104 ALA A N 1
ATOM 810 C CA . ALA A 1 104 ? 12.991 -4.209 -21.838 1.00 85.31 104 ALA A CA 1
ATOM 811 C C . ALA A 1 104 ? 12.657 -4.783 -23.231 1.00 85.31 104 ALA A C 1
ATOM 813 O O . ALA A 1 104 ? 13.272 -5.761 -23.647 1.00 85.31 104 ALA A O 1
ATOM 814 N N . LYS A 1 105 ? 11.675 -4.216 -23.947 1.00 77.88 105 LYS A N 1
ATOM 815 C CA . LYS A 1 105 ? 11.302 -4.649 -25.306 1.00 77.88 105 LYS A CA 1
ATOM 816 C C . LYS A 1 105 ? 12.093 -3.939 -26.402 1.00 77.88 105 LYS A C 1
ATOM 818 O O . LYS A 1 105 ? 12.198 -4.483 -27.497 1.00 77.88 105 LYS A O 1
ATOM 823 N N . GLU A 1 106 ? 12.610 -2.742 -26.126 1.00 77.31 106 GLU A N 1
ATOM 824 C CA . GLU A 1 106 ? 13.380 -1.946 -27.092 1.00 77.31 106 GLU A CA 1
ATOM 825 C C . GLU A 1 106 ? 14.853 -2.386 -27.177 1.00 77.31 106 GLU A C 1
ATOM 827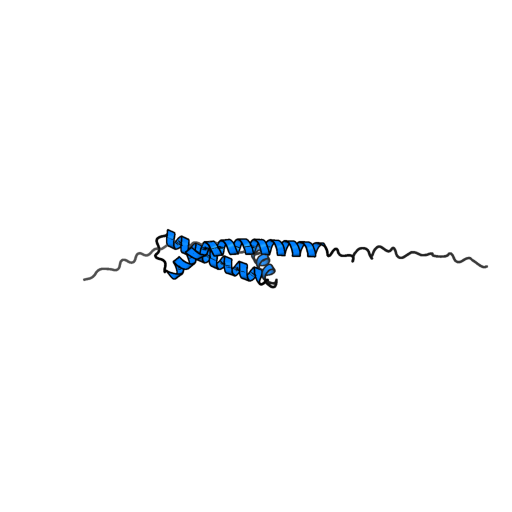 O O . GLU A 1 106 ? 15.503 -2.159 -28.196 1.00 77.31 106 GLU A O 1
ATOM 832 N N . GLU A 1 107 ? 15.358 -3.130 -26.181 1.00 67.88 107 GLU A N 1
ATOM 833 C CA . GLU A 1 107 ? 16.567 -3.960 -26.312 1.00 67.88 107 GLU A CA 1
ATOM 834 C C . GLU A 1 107 ? 16.289 -5.180 -27.210 1.00 67.88 107 GLU A C 1
ATOM 836 O O . GLU A 1 107 ? 16.337 -6.342 -26.799 1.00 67.88 107 GLU A O 1
ATOM 841 N N . VAL A 1 108 ? 15.981 -4.921 -28.481 1.00 62.59 108 VAL A N 1
ATOM 842 C CA . VAL A 1 108 ? 16.028 -5.951 -29.514 1.00 62.59 108 VAL A CA 1
ATOM 843 C C . VAL A 1 108 ? 17.496 -6.361 -29.667 1.00 62.59 108 VAL A C 1
ATOM 845 O O . VAL A 1 108 ? 18.355 -5.504 -29.891 1.00 62.59 108 VAL A O 1
ATOM 848 N N . PRO A 1 109 ? 17.823 -7.658 -29.552 1.00 58.19 109 PRO A N 1
ATOM 849 C CA . PRO A 1 109 ? 19.179 -8.130 -29.741 1.00 58.19 109 PRO A CA 1
ATOM 850 C C . PRO A 1 109 ? 19.560 -7.993 -31.220 1.00 58.19 109 PRO A C 1
ATOM 852 O O . PRO A 1 109 ? 19.359 -8.908 -32.014 1.00 58.19 109 PRO A O 1
ATOM 855 N N . ASP A 1 110 ? 20.233 -6.894 -31.565 1.00 61.66 110 ASP A N 1
ATOM 856 C CA . ASP A 1 110 ? 20.993 -6.685 -32.818 1.00 61.66 110 ASP A CA 1
ATOM 857 C C . ASP A 1 110 ? 22.150 -7.714 -32.981 1.00 61.66 110 ASP A C 1
ATOM 859 O O . ASP A 1 110 ? 23.026 -7.622 -33.838 1.00 61.66 110 ASP A O 1
ATOM 863 N N . ALA A 1 111 ? 22.194 -8.741 -32.128 1.00 59.81 111 ALA A N 1
ATOM 864 C CA . ALA A 1 111 ? 23.237 -9.750 -32.090 1.00 59.81 111 ALA A CA 1
ATOM 865 C C . ALA A 1 111 ? 22.997 -10.937 -33.043 1.00 59.81 111 ALA A C 1
ATOM 867 O O . ALA A 1 111 ? 23.939 -11.694 -33.280 1.00 59.81 111 ALA A O 1
ATOM 868 N N . GLN A 1 112 ? 21.795 -11.126 -33.607 1.00 58.59 112 GLN A N 1
ATOM 869 C CA . GLN A 1 112 ? 21.507 -12.301 -34.450 1.00 58.59 112 GLN A CA 1
ATOM 870 C C . GLN A 1 112 ? 21.644 -12.088 -35.967 1.00 58.59 112 GLN A C 1
ATOM 872 O O . GLN A 1 112 ? 21.756 -13.075 -36.689 1.00 58.59 112 GLN A O 1
ATOM 877 N N . GLU A 1 113 ? 21.759 -10.856 -36.472 1.00 61.09 113 GLU A N 1
ATOM 878 C CA . GLU A 1 113 ? 21.842 -10.615 -37.928 1.00 61.09 113 GLU A CA 1
ATOM 879 C C . GLU A 1 113 ? 23.273 -10.738 -38.505 1.00 61.09 113 GLU A C 1
ATOM 881 O O . GLU A 1 113 ? 23.493 -10.653 -39.711 1.00 61.09 113 GLU A O 1
ATOM 886 N N . ARG A 1 114 ? 24.292 -11.005 -37.671 1.00 60.38 114 ARG A N 1
ATOM 887 C CA . ARG A 1 114 ? 25.695 -11.107 -38.130 1.00 60.38 114 ARG A CA 1
ATOM 888 C C . ARG A 1 114 ? 26.195 -12.517 -38.466 1.00 60.38 114 ARG A C 1
ATOM 890 O O . ARG A 1 114 ? 27.333 -12.631 -38.921 1.00 60.38 114 ARG A O 1
ATOM 897 N N . GLN A 1 115 ? 25.398 -13.576 -38.289 1.00 60.41 115 GLN A N 1
ATOM 898 C CA . GLN A 1 115 ? 25.824 -14.948 -38.628 1.00 60.41 115 GLN A CA 1
ATOM 899 C C . GLN A 1 115 ? 25.440 -15.428 -40.038 1.00 60.41 115 GLN A C 1
ATOM 901 O O . GLN A 1 115 ? 25.920 -16.480 -40.449 1.00 60.41 115 GLN A O 1
ATOM 906 N N . GLU A 1 116 ? 24.700 -14.645 -40.829 1.00 63.62 116 GLU A N 1
ATOM 907 C CA . GLU A 1 116 ? 24.370 -14.998 -42.222 1.00 63.62 116 GLU A CA 1
ATOM 908 C C . GLU A 1 116 ? 25.155 -14.186 -43.261 1.00 63.62 116 GLU A C 1
ATOM 910 O O . GLU A 1 116 ? 24.656 -13.867 -44.337 1.00 63.62 116 GLU A O 1
ATOM 915 N N . ARG A 1 117 ? 26.429 -13.870 -42.991 1.00 62.94 117 ARG A N 1
ATOM 916 C CA . ARG A 1 117 ? 27.361 -13.641 -44.103 1.00 62.94 117 ARG A CA 1
ATOM 917 C C . ARG A 1 117 ? 27.856 -15.008 -44.568 1.00 62.94 117 ARG A C 1
ATOM 919 O O . ARG A 1 117 ? 28.743 -15.549 -43.906 1.00 62.94 117 ARG A O 1
ATOM 926 N N . PRO A 1 118 ? 27.319 -15.583 -45.665 1.00 66.44 118 PRO A N 1
ATOM 927 C CA . PRO A 1 118 ? 27.912 -16.764 -46.265 1.00 66.44 118 PRO A CA 1
ATOM 92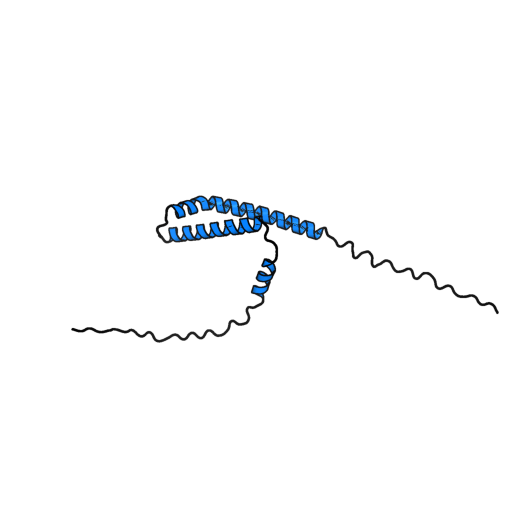8 C C . PRO A 1 118 ? 29.360 -16.411 -46.580 1.00 66.44 118 PRO A C 1
ATOM 930 O O . PRO A 1 118 ? 29.636 -15.538 -47.405 1.00 66.44 118 PRO A O 1
ATOM 933 N N . SER A 1 119 ? 30.276 -17.041 -45.841 1.00 64.69 119 SER A N 1
ATOM 934 C CA . SER A 1 119 ? 31.701 -17.016 -46.128 1.00 64.69 119 SER A CA 1
ATOM 935 C C . SER A 1 119 ? 31.835 -17.383 -47.593 1.00 64.69 119 SER A C 1
ATOM 937 O O . SER A 1 119 ? 31.514 -18.505 -47.989 1.00 64.69 119 SER A O 1
ATOM 939 N N . GLY A 1 120 ? 32.173 -16.375 -48.398 1.00 61.19 120 GLY A N 1
ATOM 940 C CA . GLY A 1 120 ? 32.313 -16.498 -49.829 1.00 61.19 120 GLY A CA 1
ATOM 941 C C . GLY A 1 120 ? 33.227 -17.672 -50.114 1.00 61.19 120 GLY A C 1
ATOM 942 O O . GLY A 1 120 ? 34.438 -17.590 -49.920 1.00 61.19 120 GLY A O 1
ATOM 943 N N . ALA A 1 121 ? 32.619 -18.753 -50.591 1.00 59.88 121 ALA A N 1
ATOM 944 C CA . ALA A 1 121 ? 33.263 -19.803 -51.346 1.00 59.88 121 ALA A CA 1
ATOM 945 C C . ALA A 1 121 ? 33.800 -19.174 -52.643 1.00 59.88 121 ALA A C 1
ATOM 947 O O . ALA A 1 121 ? 33.238 -19.331 -53.724 1.00 59.88 121 ALA A O 1
ATOM 948 N N . MET A 1 122 ? 34.859 -18.371 -52.528 1.00 57.66 122 MET A N 1
ATOM 949 C CA . MET A 1 122 ? 35.604 -17.857 -53.662 1.00 57.66 122 MET A CA 1
ATOM 950 C C . MET A 1 122 ? 36.568 -18.947 -54.126 1.00 57.66 122 MET A C 1
ATOM 952 O O . MET A 1 122 ? 37.645 -19.140 -53.576 1.00 57.66 122 MET A O 1
ATOM 956 N N . LEU A 1 123 ? 36.120 -19.616 -55.188 1.00 60.59 123 LEU A N 1
ATOM 957 C CA . LEU A 1 123 ? 36.908 -19.894 -56.388 1.00 60.59 123 LEU A CA 1
ATOM 958 C C . LEU A 1 123 ? 38.087 -20.861 -56.213 1.00 60.59 123 LEU A C 1
ATOM 960 O O . LEU A 1 123 ? 39.252 -20.478 -56.141 1.00 60.59 123 LEU A O 1
ATOM 964 N N . ALA A 1 124 ? 37.767 -22.151 -56.314 1.00 63.62 124 ALA A N 1
ATOM 965 C CA . ALA A 1 124 ? 38.701 -23.129 -56.853 1.00 63.62 124 ALA A CA 1
ATOM 966 C C . ALA A 1 124 ? 38.990 -22.793 -58.332 1.00 63.62 124 ALA A C 1
ATOM 968 O O . ALA A 1 124 ? 38.093 -22.858 -59.173 1.00 63.62 124 ALA A O 1
ATOM 969 N N . ALA A 1 125 ? 40.235 -22.432 -58.650 1.00 66.50 125 ALA A N 1
ATOM 970 C CA . ALA A 1 125 ? 40.721 -22.318 -60.024 1.00 66.50 125 ALA A CA 1
ATOM 971 C C . ALA A 1 125 ? 41.297 -23.671 -60.499 1.00 66.50 125 ALA A C 1
ATOM 973 O O . ALA A 1 125 ? 42.096 -24.271 -59.772 1.00 66.50 125 ALA A O 1
ATOM 974 N N . PRO A 1 126 ? 40.942 -24.171 -61.699 1.00 71.88 126 PRO A N 1
ATOM 975 C CA . PRO A 1 126 ? 41.546 -25.373 -62.263 1.00 71.88 126 PRO A CA 1
ATOM 976 C C . PRO A 1 126 ? 42.960 -25.079 -62.783 1.00 71.88 126 PRO A C 1
ATOM 978 O O . PRO A 1 126 ? 43.181 -24.195 -63.610 1.00 71.88 126 PRO A O 1
ATOM 981 N N . ARG A 1 127 ? 43.926 -25.848 -62.278 1.00 69.56 127 ARG A N 1
ATOM 982 C CA . ARG A 1 127 ? 45.337 -25.832 -62.671 1.00 69.56 127 ARG A CA 1
ATOM 983 C C . ARG A 1 127 ? 45.472 -26.395 -64.087 1.00 69.56 127 ARG A C 1
ATOM 985 O O . ARG A 1 127 ? 45.282 -27.590 -64.297 1.00 69.56 127 ARG A O 1
ATOM 992 N N . ALA A 1 128 ? 45.768 -25.514 -65.039 1.00 70.44 128 ALA A N 1
ATOM 993 C CA . ALA A 1 128 ? 46.094 -25.881 -66.407 1.00 70.44 128 ALA A CA 1
ATOM 994 C C . ALA A 1 128 ? 47.368 -26.740 -66.452 1.00 70.44 128 ALA A C 1
ATOM 996 O O . ALA A 1 128 ? 48.309 -26.544 -65.680 1.00 70.44 128 ALA A O 1
ATOM 997 N N . ALA A 1 129 ? 47.324 -27.718 -67.348 1.00 68.44 129 ALA A N 1
ATOM 998 C CA . ALA A 1 129 ? 48.387 -28.635 -67.697 1.00 68.44 129 ALA A CA 1
ATOM 999 C C . ALA A 1 129 ? 49.470 -27.929 -68.526 1.00 68.44 129 ALA A C 1
ATOM 1001 O O . ALA A 1 129 ? 49.141 -27.161 -69.425 1.00 68.44 129 ALA A O 1
ATOM 1002 N N . GLU A 1 130 ? 50.734 -28.263 -68.275 1.00 58.62 130 GLU A N 1
ATOM 1003 C CA . GLU A 1 130 ? 51.795 -28.163 -69.276 1.00 58.62 130 GLU A CA 1
ATOM 1004 C C . GLU A 1 130 ? 52.559 -29.487 -69.283 1.00 58.62 130 GLU A C 1
ATOM 1006 O O . GLU A 1 130 ? 53.080 -29.936 -68.258 1.00 58.62 130 GLU A O 1
ATOM 1011 N N . GLY A 1 131 ? 52.539 -30.119 -70.450 1.00 66.62 131 GLY A N 1
ATOM 1012 C CA . GLY A 1 131 ? 53.277 -31.299 -70.867 1.00 66.62 131 GLY A CA 1
ATOM 1013 C C . GLY A 1 131 ? 53.417 -31.229 -72.378 1.00 66.62 131 GLY A C 1
ATOM 1014 O O . GLY A 1 131 ? 52.464 -30.719 -73.013 1.00 66.62 131 GLY A O 1
#

Foldseek 3Di:
DDDDDDDDDDDDDPDPPDDDPPPPPPVVVVVVVVPDDDDPLNVVLVVLVVLLVLLVVLVVCVVVVHDDDPVSVVSVVCNVVSVVVNVVSVVVVVVVVVVVVVVVVVPPPPPPPPPPPPPPPPDDDDDDDDD

Sequence (131 aa):
GGGAREAVARDGEENEDEGHQDAAPAAALFAAKRRQPQTDLDREVLRVEKKVREVEKLKQRQADGESLENNQLAKIAKGDELGAKLAELHSQQSRQDEERNWNAKEEVPDAQERQERPSGAMLAAPRAAEG

Secondary structure (DSSP, 8-state):
------------------------SHHHHHHHGGGS---HHHHHHHHHHHHHHHHHHHHHHHHTTPPPPHHHHHHHHTHHHHHHHHHHHHHHHHHHHHHHHHHHHH---TTSTTS----------------

Radius of gyration: 34.8 Å; chains: 1; bounding box: 72×48×125 Å

Organism: NCBI:txid1333877

pLDDT: mean 77.05, std 18.22, range [43.84, 97.88]